Protein 1NRA (pdb70)

Radius of gyration: 10.6 Å; Cα contacts (8 Å, |Δi|>4): 153; chains: 1; bounding box: 28×25×18 Å

Secondary structure (DSSP, 8-state):
-EEE-BB-TT--B---SSSHHHHHHHHHTT-SEEEEETTTTEEEEEEE-SS--B--SS-----

GO terms:
  GO:0005576 extracellular region (C, EXP)

CATH classification: 3.30.30.10

Foldseek 3Di:
DAKAFQADPLQARAADDWFVVQQVVQVVQVFNGWGGPPPPHGIMGGGGDPVRRHNDPDHRDDD

InterPro domains:
  IPR002061 Scorpion long chain toxin/defensin [PF00537] (2-51)
  IPR003614 Knottins-like [SM00505] (1-49)
  IPR018218 Scorpion long chain toxin [PR00285] (11-18)
  IPR018218 Scorpion long chain toxin [PR00285] (19-26)
  IPR018218 Scorpion long chain toxin [PR00285] (30-40)
  IPR018218 Scorpion long chain toxin [PR00285] (42-55)
  IPR036574 Knottin, scorpion toxin-like superfamily [G3DSA:3.30.30.10] (1-63)
  IPR036574 Knottin, scorpion toxin-like superfamily [SSF57095] (1-61)
  IPR044062 LCN-type cysteine-stabilized alpha/beta (CS-alpha/beta) domain [PS51863] (2-61)

Structure (mmCIF, N/CA/C/O backbone):
data_1NRA
#
_entry.id   1NRA
#
_cell.length_a   1.000
_cell.length_b   1.000
_cell.length_c   1.000
_cell.angle_alpha   90.00
_cell.angle_beta   90.00
_cell.angle_gamma   90.00
#
_symmetry.space_group_name_H-M   'P 1'
#
loop_
_atom_site.group_PDB
_atom_site.id
_atom_site.type_symbol
_atom_site.label_atom_id
_atom_site.label_alt_id
_atom_site.label_comp_id
_atom_site.label_asym_id
_atom_site.label_entity_id
_atom_site.label_seq_id
_atom_site.pdbx_PDB_ins_code
_atom_site.Cartn_x
_atom_site.Cartn_y
_atom_site.Cartn_z
_atom_site.occupancy
_atom_site.B_iso_or_equiv
_atom_site.auth_seq_id
_atom_site.auth_comp_id
_atom_site.auth_asym_id
_atom_site.auth_atom_id
_atom_site.pdbx_PDB_model_num
ATOM 1 N N . LYS A 1 1 ? 3.612 13.721 3.125 1.00 0.83 1 LYS A N 1
ATOM 2 C CA . LYS A 1 1 ? 3.669 12.272 2.781 1.00 0.65 1 LYS A CA 1
ATOM 3 C C . LYS A 1 1 ? 3.484 11.440 4.052 1.00 0.56 1 LYS A C 1
ATOM 4 O O . LYS A 1 1 ? 3.458 11.963 5.148 1.00 0.66 1 LYS A O 1
ATOM 25 N N . LYS A 1 2 ? 3.356 10.148 3.915 1.00 0.49 2 LYS A N 1
ATOM 26 C CA . LYS A 1 2 ? 3.174 9.289 5.119 1.00 0.49 2 LYS A CA 1
ATOM 27 C C . LYS A 1 2 ? 3.233 7.814 4.715 1.00 0.42 2 LYS A C 1
ATOM 28 O O . LYS A 1 2 ? 3.064 7.467 3.563 1.00 0.48 2 LYS A O 1
ATOM 47 N N . ASP A 1 3 ? 3.468 6.944 5.658 1.00 0.42 3 ASP A N 1
ATOM 48 C CA . ASP A 1 3 ? 3.534 5.492 5.345 1.00 0.37 3 ASP A CA 1
ATOM 49 C C . ASP A 1 3 ? 2.122 4.910 5.429 1.00 0.41 3 ASP A C 1
ATOM 50 O O . ASP A 1 3 ? 1.211 5.553 5.912 1.00 0.63 3 ASP A O 1
ATOM 59 N N . GLY A 1 4 ? 1.923 3.701 4.981 1.00 0.39 4 GLY A N 1
ATOM 60 C CA . GLY A 1 4 ? 0.554 3.113 5.068 1.00 0.59 4 GLY A CA 1
ATOM 61 C C . GLY A 1 4 ? 0.320 2.114 3.936 1.00 0.44 4 GLY A C 1
ATOM 62 O O . GLY A 1 4 ? 1.231 1.716 3.239 1.00 0.39 4 GLY A O 1
ATOM 66 N N . TYR A 1 5 ? -0.908 1.704 3.759 1.00 0.50 5 TYR A N 1
ATOM 67 C CA . TYR A 1 5 ? -1.232 0.725 2.682 1.00 0.44 5 T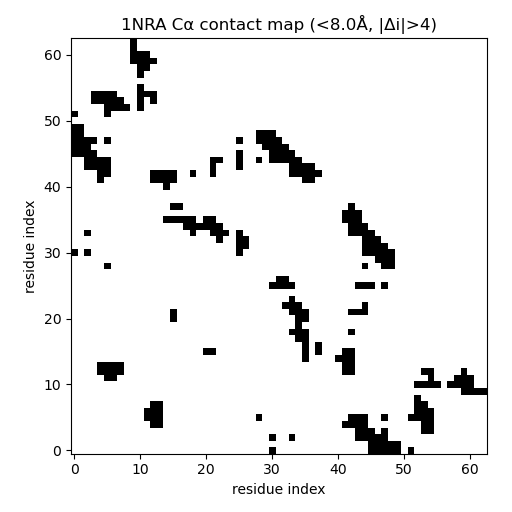YR A CA 1
ATOM 68 C C . TYR A 1 5 ? -1.827 1.464 1.475 1.00 0.42 5 TYR A C 1
ATOM 69 O O . TYR A 1 5 ? -2.966 1.886 1.517 1.00 0.43 5 TYR A O 1
ATOM 87 N N . PRO A 1 6 ? -1.045 1.601 0.433 1.00 0.44 6 PRO A N 1
ATOM 88 C CA . PRO A 1 6 ? -1.492 2.289 -0.791 1.00 0.46 6 PRO A CA 1
ATOM 89 C C . PRO A 1 6 ? -2.670 1.538 -1.421 1.00 0.41 6 PRO A C 1
ATOM 90 O O . PRO A 1 6 ? -2.528 0.429 -1.896 1.00 0.44 6 PRO A O 1
ATOM 101 N N . VAL A 1 7 ? -3.831 2.135 -1.429 1.00 0.42 7 VAL A N 1
ATOM 102 C CA . VAL A 1 7 ? -5.014 1.456 -2.030 1.00 0.41 7 VAL A CA 1
ATOM 103 C C . VAL A 1 7 ? -5.370 2.130 -3.356 1.00 0.47 7 VAL A C 1
ATOM 104 O O . VAL A 1 7 ? -5.260 3.331 -3.502 1.00 0.55 7 VAL A O 1
ATOM 117 N N . ASP A 1 8 ? -5.795 1.366 -4.325 1.00 0.51 8 ASP A N 1
ATOM 118 C CA . ASP A 1 8 ? -6.156 1.968 -5.640 1.00 0.61 8 ASP A CA 1
ATOM 119 C C . ASP A 1 8 ? -7.422 2.812 -5.480 1.00 0.65 8 ASP A C 1
ATOM 120 O O . ASP A 1 8 ? -7.806 3.169 -4.384 1.00 0.61 8 ASP A O 1
ATOM 129 N N . SER A 1 9 ? -8.073 3.139 -6.563 1.00 0.78 9 SER A N 1
ATOM 130 C CA . SER A 1 9 ? -9.311 3.963 -6.467 1.00 0.86 9 SER A CA 1
ATOM 131 C C . SER A 1 9 ? -10.413 3.155 -5.779 1.00 0.82 9 SER A C 1
ATOM 132 O O . SER A 1 9 ? -11.345 3.705 -5.226 1.00 0.96 9 SER A O 1
ATOM 140 N N . GLY A 1 10 ? -10.318 1.854 -5.811 1.00 0.74 10 GLY A N 1
ATOM 141 C CA . GLY A 1 10 ? -11.364 1.014 -5.162 1.00 0.73 10 GLY A CA 1
ATOM 142 C C . GLY A 1 10 ? -11.071 0.879 -3.665 1.00 0.62 10 GLY A C 1
ATOM 143 O O . GLY A 1 10 ? -11.846 0.307 -2.924 1.00 0.65 10 GLY A O 1
ATOM 147 N N . ASN A 1 11 ? -9.957 1.394 -3.215 1.00 0.55 11 ASN A N 1
ATOM 148 C CA . ASN A 1 11 ? -9.617 1.288 -1.767 1.00 0.51 11 ASN A CA 1
ATOM 149 C C . ASN A 1 11 ? -9.084 -0.112 -1.480 1.00 0.48 11 ASN A C 1
ATOM 150 O O . ASN A 1 11 ? -9.404 -0.725 -0.480 1.00 0.57 11 ASN A O 1
ATOM 161 N N . CYS A 1 12 ? -8.269 -0.617 -2.359 1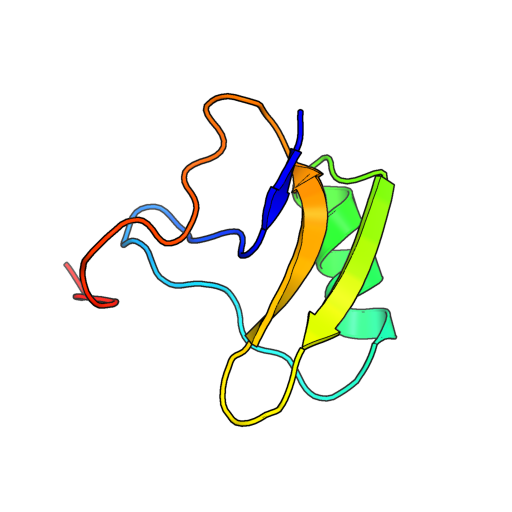.00 0.45 12 CYS A N 1
ATOM 162 C CA . CYS A 1 12 ? -7.698 -1.968 -2.173 1.00 0.51 12 CYS A CA 1
ATOM 163 C C . CYS A 1 12 ? -6.184 -1.852 -1.983 1.00 0.46 12 CYS A C 1
ATOM 164 O O . CYS A 1 12 ? -5.463 -1.486 -2.891 1.00 0.51 12 CYS A O 1
ATOM 171 N N . LYS A 1 13 ? -5.695 -2.156 -0.812 1.00 0.46 13 LYS A N 1
ATOM 172 C CA . LYS A 1 13 ? -4.227 -2.058 -0.571 1.00 0.45 13 LYS A CA 1
ATOM 173 C C . LYS A 1 13 ? -3.505 -3.150 -1.360 1.00 0.43 13 LYS A C 1
ATOM 174 O O . LYS A 1 13 ? -3.716 -4.327 -1.146 1.00 0.53 13 LYS A O 1
ATOM 193 N N . TYR A 1 14 ? -2.650 -2.771 -2.270 1.00 0.42 14 TYR A N 1
ATOM 194 C CA . TYR A 1 14 ? -1.914 -3.790 -3.068 1.00 0.45 14 TYR A CA 1
ATOM 195 C C . TYR A 1 14 ? -1.300 -4.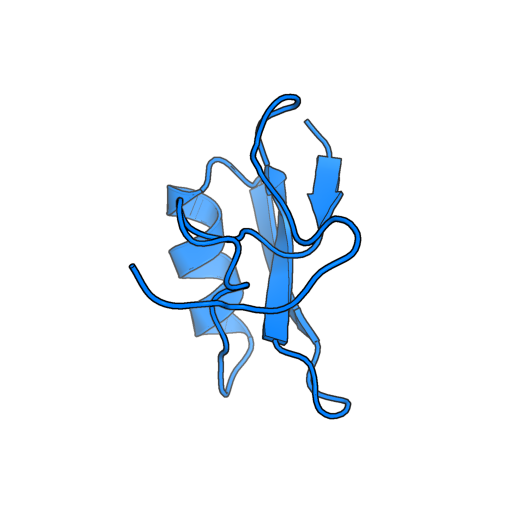825 -2.124 1.00 0.42 14 TYR A C 1
ATOM 196 O O . TYR A 1 14 ? -0.763 -4.491 -1.087 1.00 0.54 14 TYR A O 1
ATOM 214 N N . GLU A 1 15 ? -1.378 -6.078 -2.474 1.00 0.47 15 GLU A N 1
ATOM 215 C CA . GLU A 1 15 ? -0.801 -7.137 -1.597 1.00 0.48 15 GLU A CA 1
ATOM 216 C C . GLU A 1 15 ? 0.635 -7.432 -2.027 1.00 0.52 15 GLU A C 1
ATOM 217 O O . GLU A 1 15 ? 1.204 -6.730 -2.839 1.00 0.79 15 GLU A O 1
ATOM 229 N N . CYS A 1 16 ? 1.231 -8.464 -1.490 1.00 0.47 16 CYS A N 1
ATOM 230 C CA . CYS A 1 16 ? 2.634 -8.784 -1.881 1.00 0.60 16 CYS A CA 1
ATOM 231 C C . CYS A 1 16 ? 3.055 -10.146 -1.330 1.00 0.65 16 CYS A C 1
ATOM 232 O O . CYS A 1 16 ? 2.331 -10.791 -0.598 1.00 0.88 16 CYS A O 1
ATOM 239 N N . LEU A 1 17 ? 4.240 -10.573 -1.676 1.00 0.68 17 LEU A N 1
ATOM 240 C CA . LEU A 1 17 ? 4.750 -11.881 -1.181 1.00 0.88 17 LEU A CA 1
ATOM 241 C C . LEU A 1 17 ? 6.143 -11.675 -0.577 1.00 0.74 17 LEU A C 1
ATOM 242 O O . LEU A 1 17 ? 6.513 -12.316 0.386 1.00 0.92 17 LEU A O 1
ATOM 258 N N . LYS A 1 18 ? 6.916 -10.777 -1.133 1.00 0.63 18 LYS A N 1
ATOM 259 C CA . LYS A 1 18 ? 8.280 -10.522 -0.590 1.00 0.58 18 LYS A CA 1
ATOM 260 C C . LYS A 1 18 ? 8.386 -9.054 -0.166 1.00 0.54 18 LYS A C 1
ATOM 261 O O . LYS A 1 18 ? 7.396 -8.357 -0.066 1.00 0.63 18 LYS A O 1
ATOM 280 N N . ASP A 1 19 ? 9.574 -8.579 0.092 1.00 0.51 19 ASP A N 1
ATOM 281 C CA . ASP A 1 19 ? 9.729 -7.158 0.517 1.00 0.49 19 ASP A CA 1
ATOM 282 C C . ASP A 1 19 ? 10.128 -6.289 -0.680 1.00 0.47 19 ASP A C 1
ATOM 283 O O . ASP A 1 19 ? 9.856 -5.106 -0.715 1.00 0.48 19 ASP A O 1
ATOM 292 N N . ASP A 1 20 ? 10.777 -6.860 -1.658 1.00 0.50 20 ASP A N 1
ATOM 293 C CA . ASP A 1 20 ? 11.198 -6.070 -2.838 1.00 0.52 20 ASP A CA 1
ATOM 294 C C . ASP A 1 20 ? 9.975 -5.698 -3.678 1.00 0.47 20 ASP A C 1
ATOM 295 O O . ASP A 1 20 ? 9.966 -4.695 -4.362 1.00 0.52 20 ASP A O 1
ATOM 304 N N . TYR A 1 21 ? 8.941 -6.490 -3.630 1.00 0.49 21 TYR A N 1
ATOM 305 C CA . TYR A 1 21 ? 7.727 -6.159 -4.424 1.00 0.47 21 TYR A CA 1
ATOM 306 C C . TYR A 1 21 ? 7.071 -4.918 -3.821 1.00 0.40 21 TYR A C 1
ATOM 307 O O . TYR A 1 21 ? 6.470 -4.118 -4.512 1.00 0.47 21 TYR A O 1
ATOM 325 N N . CYS A 1 22 ? 7.191 -4.751 -2.532 1.00 0.37 22 CYS A N 1
ATOM 326 C CA . CYS A 1 22 ? 6.587 -3.563 -1.871 1.00 0.35 22 CYS A CA 1
ATOM 327 C C . CYS A 1 22 ? 7.466 -2.345 -2.117 1.00 0.34 22 CYS A C 1
ATOM 328 O O . CYS A 1 22 ? 6.991 -1.294 -2.463 1.00 0.36 22 CYS A O 1
ATOM 335 N N . ASN A 1 23 ? 8.743 -2.487 -1.932 1.00 0.40 23 ASN A N 1
ATOM 336 C CA . ASN A 1 23 ? 9.673 -1.346 -2.147 1.00 0.42 23 ASN A CA 1
ATOM 337 C C . ASN A 1 23 ? 9.503 -0.821 -3.563 1.00 0.40 23 ASN A C 1
ATOM 338 O O . ASN A 1 23 ? 9.401 0.363 -3.791 1.00 0.42 23 ASN A O 1
ATOM 349 N N . ASP A 1 24 ? 9.480 -1.703 -4.510 1.00 0.45 24 ASP A N 1
ATOM 350 C CA . ASP A 1 24 ? 9.316 -1.276 -5.931 1.00 0.48 24 ASP A CA 1
ATOM 351 C C . ASP A 1 24 ? 7.947 -0.612 -6.106 1.00 0.43 24 ASP A C 1
ATOM 352 O O . ASP A 1 24 ? 7.842 0.584 -6.293 1.00 0.44 24 ASP A O 1
ATOM 361 N N . LEU A 1 25 ? 6.899 -1.384 -6.044 1.00 0.41 25 LEU A N 1
ATOM 362 C CA . LEU A 1 25 ? 5.533 -0.812 -6.198 1.00 0.42 25 LEU A CA 1
ATOM 363 C C . LEU A 1 25 ? 5.415 0.447 -5.329 1.00 0.39 25 LEU A C 1
ATOM 364 O O . LEU A 1 25 ? 4.631 1.339 -5.596 1.00 0.47 25 LEU A O 1
ATOM 380 N N . CYS A 1 26 ? 6.197 0.519 -4.291 1.00 0.37 26 CYS A N 1
ATOM 381 C CA . CYS A 1 26 ? 6.156 1.686 -3.390 1.00 0.39 26 CYS A CA 1
ATOM 382 C C . CYS A 1 26 ? 6.792 2.890 -4.086 1.00 0.40 26 CYS A C 1
ATOM 383 O O . CYS A 1 26 ? 6.256 3.979 -4.079 1.00 0.44 26 CYS A O 1
ATOM 390 N N . LEU A 1 27 ? 7.928 2.697 -4.697 1.00 0.43 27 LEU A N 1
ATOM 391 C CA . LEU A 1 27 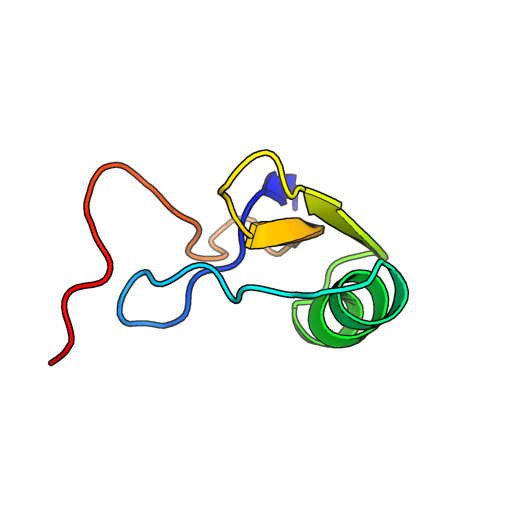? 8.597 3.815 -5.402 1.00 0.49 27 LEU A CA 1
ATOM 392 C C . LEU A 1 27 ? 7.618 4.417 -6.405 1.00 0.51 27 LEU A C 1
ATOM 393 O O . LEU A 1 27 ? 7.551 5.617 -6.584 1.00 0.56 27 LEU A O 1
ATOM 409 N N . G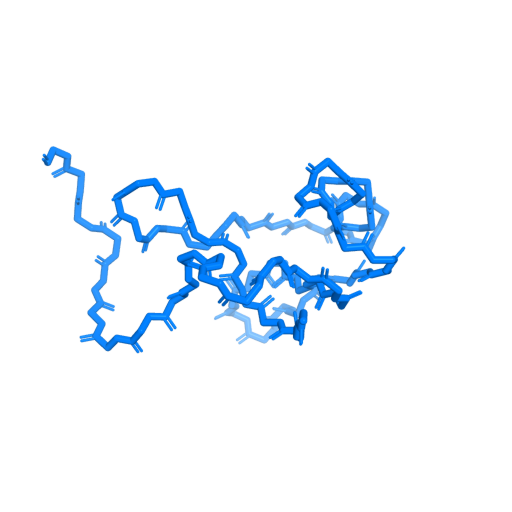LU A 1 28 ? 6.849 3.588 -7.056 1.00 0.53 28 GLU A N 1
ATOM 410 C CA . GLU A 1 28 ? 5.866 4.104 -8.038 1.00 0.62 28 GLU A CA 1
ATOM 411 C C . GLU A 1 28 ? 4.798 4.899 -7.297 1.00 0.64 28 GLU A C 1
ATOM 412 O O . GLU A 1 28 ? 4.264 5.870 -7.794 1.00 0.77 28 GLU A O 1
ATOM 424 N N . ARG A 1 29 ? 4.487 4.484 -6.106 1.00 0.58 29 ARG A N 1
ATOM 425 C CA . ARG A 1 29 ? 3.457 5.191 -5.305 1.00 0.66 29 ARG A CA 1
ATOM 426 C C . ARG A 1 29 ? 4.029 6.503 -4.749 1.0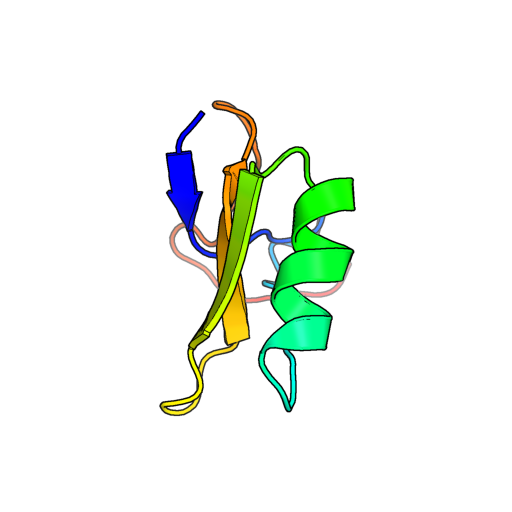0 0.69 29 ARG A C 1
ATOM 427 O O . ARG A 1 29 ? 3.360 7.214 -4.029 1.00 0.98 29 ARG A O 1
ATOM 448 N N . LYS A 1 30 ? 5.259 6.818 -5.078 1.00 0.54 30 LYS A N 1
ATOM 449 C CA . LYS A 1 30 ? 5.896 8.082 -4.579 1.00 0.59 30 LYS A CA 1
ATOM 450 C C . LYS A 1 30 ? 6.466 7.864 -3.180 1.00 0.59 30 LYS A C 1
ATOM 451 O O . LYS A 1 30 ? 6.849 8.798 -2.505 1.00 1.02 30 LYS A O 1
ATOM 470 N N . ALA A 1 31 ? 6.526 6.648 -2.728 1.00 0.50 31 ALA A N 1
ATOM 471 C CA . ALA A 1 31 ? 7.068 6.403 -1.367 1.00 0.45 31 ALA A CA 1
ATOM 472 C C . ALA A 1 31 ? 8.573 6.168 -1.430 1.00 0.47 31 ALA A C 1
ATOM 473 O O . ALA A 1 31 ? 9.094 5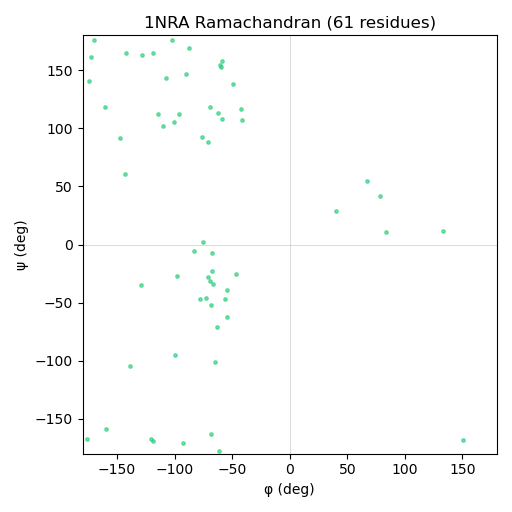.606 -2.373 1.00 0.53 31 ALA A O 1
ATOM 480 N N . ASP A 1 32 ? 9.269 6.591 -0.417 1.00 0.49 32 ASP A N 1
ATOM 481 C CA . ASP A 1 32 ? 10.732 6.404 -0.371 1.00 0.57 32 ASP A CA 1
ATOM 482 C C . ASP A 1 32 ? 11.042 4.918 -0.223 1.00 0.56 32 ASP A C 1
ATOM 483 O O . ASP A 1 32 ? 11.812 4.352 -0.972 1.00 0.65 32 ASP A O 1
ATOM 492 N N . LYS A 1 33 ? 10.446 4.285 0.750 1.00 0.49 33 LYS A N 1
ATOM 493 C CA . LYS A 1 33 ? 10.707 2.830 0.958 1.00 0.54 33 LYS A CA 1
ATOM 494 C C . LYS A 1 33 ? 9.415 2.132 1.385 1.00 0.40 33 LYS A C 1
ATOM 495 O O . LYS A 1 33 ? 8.454 2.768 1.767 1.00 0.47 33 LYS A O 1
ATOM 514 N N . GLY A 1 34 ? 9.380 0.827 1.324 1.00 0.34 34 GLY A N 1
ATOM 515 C CA . GLY A 1 34 ? 8.142 0.103 1.728 1.00 0.38 34 GLY A CA 1
ATOM 516 C C . GLY A 1 34 ? 8.381 -1.406 1.714 1.00 0.38 34 GLY A C 1
ATOM 517 O O . GLY A 1 34 ? 9.036 -1.936 0.839 1.00 0.48 34 GLY A O 1
ATOM 521 N N . TYR A 1 35 ? 7.839 -2.103 2.677 1.00 0.36 35 TYR A N 1
ATOM 522 C CA . TYR A 1 35 ? 8.018 -3.580 2.719 1.00 0.38 35 TYR A CA 1
ATOM 523 C C . TYR A 1 35 ? 6.659 -4.255 2.613 1.00 0.35 35 TYR A C 1
ATOM 524 O O . TYR A 1 35 ? 5.661 -3.634 2.315 1.00 0.46 35 TYR A O 1
ATOM 542 N N . CYS A 1 36 ? 6.623 -5.529 2.855 1.00 0.34 36 CYS A N 1
ATOM 543 C CA . CYS A 1 36 ? 5.340 -6.272 2.769 1.00 0.38 36 CYS A CA 1
ATOM 544 C C . CYS A 1 36 ? 4.887 -6.706 4.161 1.00 0.44 36 CYS A C 1
ATOM 545 O O . CYS A 1 36 ? 5.374 -7.674 4.711 1.00 0.56 36 CYS A O 1
ATOM 552 N N . TYR A 1 37 ? 3.945 -6.006 4.729 1.00 0.47 37 TYR A N 1
ATOM 553 C CA . TYR A 1 37 ? 3.448 -6.388 6.077 1.00 0.58 37 TYR A CA 1
ATOM 554 C C . TYR A 1 37 ? 2.532 -7.602 5.928 1.00 0.62 37 TYR A C 1
ATOM 555 O O . TYR A 1 37 ? 1.349 -7.473 5.676 1.00 0.68 37 TYR A O 1
ATOM 573 N N . TRP A 1 38 ? 3.073 -8.783 6.061 1.00 0.78 38 TRP A N 1
ATOM 574 C CA . TRP A 1 38 ? 2.235 -10.004 5.909 1.00 0.90 38 TRP A CA 1
ATOM 575 C C . TRP A 1 38 ? 1.188 -10.057 7.024 1.00 0.92 38 TRP A C 1
ATOM 576 O O . TRP A 1 38 ? 0.177 -9.388 6.953 1.00 1.13 38 TRP A O 1
ATOM 597 N N . GLY A 1 39 ? 1.411 -10.845 8.050 1.00 1.14 39 GLY A N 1
ATOM 598 C CA . GLY A 1 39 ? 0.410 -10.935 9.153 1.00 1.30 39 GLY A CA 1
ATOM 599 C C . GLY A 1 39 ? -0.996 -10.942 8.551 1.00 1.36 39 GLY A C 1
ATOM 600 O O . GLY A 1 39 ? -1.945 -10.483 9.154 1.00 1.75 39 GLY A O 1
ATOM 604 N N . LYS A 1 40 ? -1.130 -11.446 7.352 1.00 1.63 40 LYS A N 1
ATOM 605 C CA . LYS A 1 40 ? -2.465 -11.464 6.698 1.00 1.99 40 LYS A CA 1
ATOM 606 C C . LYS A 1 40 ? -2.885 -10.022 6.405 1.00 1.67 40 LYS A C 1
ATOM 607 O O . LYS A 1 40 ? -3.938 -9.577 6.816 1.00 2.43 40 LYS A O 1
ATOM 626 N N . VAL A 1 41 ? -2.061 -9.280 5.710 1.00 1.18 41 VAL A N 1
ATOM 627 C CA . VAL A 1 41 ? -2.415 -7.864 5.413 1.00 1.70 41 VAL A CA 1
ATOM 628 C C . VAL A 1 41 ? -2.035 -7.507 3.965 1.00 1.05 41 VAL A C 1
ATOM 629 O O . VAL A 1 41 ? -2.715 -7.890 3.035 1.00 0.82 41 VAL A O 1
ATOM 642 N N . SER A 1 42 ? -0.968 -6.768 3.759 1.00 0.87 42 SER A N 1
ATOM 643 C CA . SER A 1 42 ? -0.585 -6.390 2.363 1.00 0.47 42 SER A CA 1
ATOM 644 C C . SER A 1 42 ? 0.741 -5.618 2.374 1.00 0.41 42 SER A C 1
ATOM 645 O O . SER A 1 42 ? 1.450 -5.586 3.361 1.00 0.47 42 SER A O 1
ATOM 653 N N . CYS A 1 43 ? 1.079 -5.000 1.272 1.00 0.41 43 CYS A N 1
ATOM 654 C CA . CYS A 1 43 ? 2.357 -4.228 1.189 1.00 0.37 43 CYS A CA 1
ATOM 655 C C . CYS A 1 43 ? 2.357 -3.086 2.208 1.00 0.39 43 CYS A C 1
ATOM 656 O O . CYS A 1 43 ? 1.426 -2.907 2.967 1.00 0.71 43 CYS A O 1
ATOM 663 N N . TYR A 1 44 ? 3.399 -2.298 2.199 1.00 0.35 44 TYR A N 1
ATOM 664 C CA . TYR A 1 44 ? 3.486 -1.135 3.131 1.00 0.33 44 TYR A CA 1
ATOM 665 C C . TYR A 1 44 ? 4.511 -0.141 2.589 1.00 0.30 44 TYR A C 1
ATOM 666 O O . TYR A 1 44 ? 5.675 -0.457 2.442 1.00 0.38 44 TYR A O 1
ATOM 684 N N . CYS A 1 45 ? 4.093 1.056 2.285 1.00 0.28 45 CYS A N 1
ATOM 685 C CA . CYS A 1 45 ? 5.057 2.056 1.750 1.00 0.27 45 CYS A CA 1
ATOM 686 C C . CYS A 1 45 ? 5.451 3.044 2.844 1.00 0.28 45 CYS A C 1
ATOM 687 O O . CYS A 1 45 ? 4.942 3.022 3.949 1.00 0.31 45 CYS A O 1
ATOM 694 N N . TYR A 1 46 ? 6.351 3.921 2.512 1.00 0.30 46 TYR A N 1
ATOM 695 C CA . TYR A 1 46 ? 6.823 4.954 3.472 1.00 0.35 46 TYR A CA 1
ATOM 696 C C . TYR A 1 46 ? 7.155 6.210 2.668 1.00 0.37 46 TYR A C 1
ATOM 697 O O . TYR A 1 46 ? 8.258 6.361 2.176 1.00 0.43 46 TYR A O 1
ATOM 715 N N . GLY A 1 47 ? 6.211 7.101 2.515 1.00 0.39 47 GLY A N 1
ATOM 716 C CA . GLY A 1 47 ? 6.471 8.341 1.722 1.00 0.44 47 GLY A CA 1
ATOM 717 C C . GLY A 1 47 ? 5.317 8.592 0.742 1.00 0.41 47 GLY A C 1
ATOM 718 O O . GLY A 1 47 ? 5.412 9.426 -0.136 1.00 0.53 47 GLY A O 1
ATOM 722 N N . LEU A 1 48 ? 4.226 7.885 0.884 1.00 0.39 48 LEU A N 1
ATOM 723 C CA . LEU A 1 48 ? 3.075 8.097 -0.038 1.00 0.42 48 LEU A CA 1
ATOM 724 C C . LEU A 1 48 ? 2.614 9.555 0.057 1.00 0.47 48 LEU A C 1
ATOM 725 O O . LEU A 1 48 ? 2.876 10.219 1.039 1.00 0.49 48 LEU A O 1
ATOM 741 N N . PRO A 1 49 ? 1.939 10.008 -0.968 1.00 0.56 49 PRO A N 1
ATOM 742 C CA . PRO A 1 49 ? 1.429 11.390 -1.020 1.00 0.65 49 PRO A CA 1
ATOM 743 C C . PRO A 1 49 ? 0.466 11.643 0.143 1.00 0.64 49 PRO A C 1
ATOM 744 O O . PRO A 1 49 ? -0.173 10.737 0.640 1.00 0.60 49 PRO A O 1
ATOM 755 N N . ASP A 1 50 ? 0.356 12.868 0.580 1.00 0.74 50 ASP A N 1
ATOM 756 C CA . ASP A 1 50 ? -0.562 13.179 1.700 1.00 0.81 50 ASP A CA 1
ATOM 757 C C . ASP A 1 50 ? -1.958 12.669 1.366 1.00 0.83 50 ASP A C 1
ATOM 758 O O . ASP A 1 50 ? -2.506 11.819 2.038 1.00 0.86 50 ASP A O 1
ATOM 767 N N . ASN A 1 51 ? -2.529 13.191 0.328 1.00 0.88 51 ASN A N 1
ATOM 768 C CA . ASN A 1 51 ? -3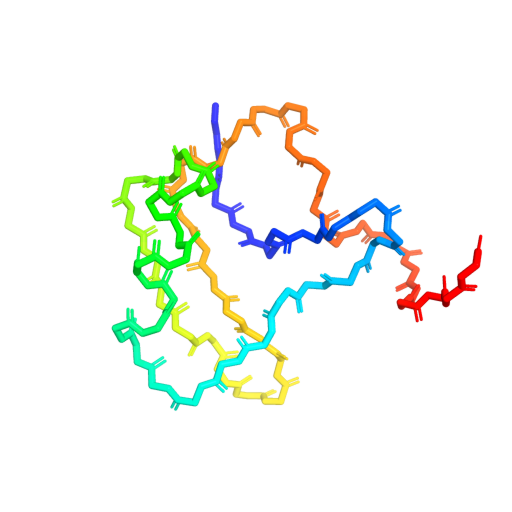.880 12.772 -0.086 1.00 0.97 51 ASN A CA 1
ATOM 769 C C . ASN A 1 51 ? -3.850 11.323 -0.580 1.00 0.84 51 ASN A C 1
ATOM 770 O O . ASN A 1 51 ? -4.875 10.730 -0.853 1.00 0.90 51 ASN A O 1
ATOM 781 N N . SER A 1 52 ? -2.683 10.752 -0.697 1.00 0.72 52 SER A N 1
ATOM 782 C CA . SER A 1 52 ? -2.577 9.342 -1.171 1.00 0.63 52 SER A CA 1
ATOM 783 C C . SER A 1 52 ? -3.681 8.497 -0.521 1.00 0.55 52 SER A C 1
ATOM 784 O O . SER A 1 52 ? -3.612 8.199 0.655 1.00 0.55 52 SER A O 1
ATOM 792 N N . PRO A 1 53 ? -4.668 8.135 -1.304 1.00 0.60 53 PRO A N 1
ATOM 793 C CA . PRO A 1 53 ? -5.795 7.322 -0.812 1.00 0.65 53 PRO A CA 1
ATOM 794 C C . PRO A 1 53 ? -5.288 5.986 -0.262 1.00 0.57 53 PRO A C 1
ATOM 795 O O . PRO A 1 53 ? -4.878 5.114 -1.002 1.00 0.59 53 PRO A O 1
ATOM 806 N N . THR A 1 54 ? -5.315 5.820 1.032 1.00 0.57 54 THR A N 1
ATOM 807 C CA . THR A 1 54 ? -4.839 4.542 1.633 1.00 0.53 54 THR A CA 1
ATOM 808 C C . THR A 1 54 ? -5.993 3.874 2.383 1.00 0.56 54 THR A C 1
ATOM 809 O O . THR A 1 54 ? -7.005 4.489 2.654 1.00 0.65 54 THR A O 1
ATOM 820 N N . LYS A 1 55 ? -5.850 2.620 2.717 1.00 0.53 55 LYS A N 1
ATOM 821 C CA . LYS A 1 55 ? -6.938 1.912 3.447 1.00 0.59 55 LYS A CA 1
ATOM 822 C C . LYS A 1 55 ? -7.505 2.825 4.537 1.00 0.75 55 LYS A C 1
ATOM 823 O O . LYS A 1 55 ? -6.817 3.201 5.465 1.00 0.96 55 LYS A O 1
ATOM 842 N N . THR A 1 56 ? -8.754 3.186 4.430 1.00 0.85 56 THR A N 1
ATOM 843 C CA . THR A 1 56 ? -9.364 4.075 5.459 1.00 1.06 56 THR A CA 1
ATOM 844 C C . THR A 1 56 ? -10.180 3.236 6.443 1.00 1.19 56 THR A C 1
ATOM 845 O O . THR A 1 56 ? -9.657 2.698 7.398 1.00 1.49 56 THR A O 1
ATOM 856 N N . SER A 1 57 ? -11.454 3.120 6.215 1.00 1.40 57 SER A N 1
ATOM 857 C CA . SER A 1 57 ? -12.306 2.321 7.125 1.00 1.70 57 SER A CA 1
ATOM 858 C C . SER A 1 57 ? -13.367 1.577 6.311 1.00 1.73 57 SER A C 1
ATOM 859 O O . SER A 1 57 ? -14.552 1.775 6.488 1.00 2.17 57 SER A O 1
ATOM 867 N N . GLY A 1 58 ? -12.948 0.722 5.418 1.00 1.57 58 GLY A N 1
ATOM 868 C CA . GLY A 1 58 ? -13.930 -0.035 4.591 1.00 2.00 58 GLY A CA 1
ATOM 869 C C . GLY A 1 58 ? -13.257 -1.282 4.013 1.00 1.49 58 GLY A C 1
ATOM 870 O O . GLY A 1 58 ? -12.257 -1.751 4.520 1.00 1.56 58 GLY A O 1
ATOM 874 N N . LYS A 1 59 ? -13.798 -1.824 2.956 1.00 1.52 59 LYS A N 1
ATOM 875 C CA . LYS A 1 59 ? -13.188 -3.040 2.349 1.00 1.52 59 LYS A CA 1
ATOM 876 C C . LYS A 1 59 ? -12.968 -2.810 0.853 1.00 1.36 59 LYS A C 1
ATOM 877 O O . LYS A 1 59 ? -13.529 -1.907 0.265 1.00 2.00 59 LYS A O 1
ATOM 896 N N . CYS A 1 60 ? -12.155 -3.620 0.231 1.00 1.18 60 CYS A N 1
ATOM 897 C CA . CYS A 1 60 ? -11.899 -3.448 -1.227 1.00 1.05 60 CYS A CA 1
ATOM 898 C C . CYS A 1 60 ? -13.150 -3.846 -2.014 1.00 1.05 60 CYS A C 1
ATOM 899 O O . CYS A 1 60 ? -13.306 -4.981 -2.419 1.00 1.26 60 CYS A O 1
ATOM 906 N N . ASN A 1 61 ? -14.043 -2.920 -2.234 1.00 1.13 61 ASN A N 1
ATOM 907 C CA . ASN A 1 61 ? -15.283 -3.244 -2.995 1.00 1.34 61 ASN A CA 1
ATOM 908 C C . ASN A 1 61 ? -15.089 -2.869 -4.471 1.00 1.67 61 ASN A C 1
ATOM 909 O O . ASN A 1 61 ? -14.980 -1.704 -4.798 1.00 2.14 61 ASN A O 1
ATOM 920 N N . PRO A 1 62 ? -15.050 -3.866 -5.324 1.00 1.94 62 PRO A N 1
ATOM 921 C CA . PRO A 1 62 ? -14.869 -3.648 -6.772 1.00 2.55 62 PRO A CA 1
ATOM 922 C C . PRO A 1 62 ? -16.011 -2.792 -7.328 1.00 2.79 62 PRO A C 1
ATOM 923 O O . PRO A 1 62 ? -17.100 -2.767 -6.790 1.00 3.03 62 PRO A O 1
ATOM 934 N N . ALA A 1 63 ? -15.769 -2.090 -8.402 1.00 3.25 63 ALA A N 1
ATOM 935 C CA . ALA A 1 63 ? -16.838 -1.237 -8.993 1.00 3.80 63 ALA A CA 1
ATOM 936 C C . ALA A 1 63 ? -17.146 -0.075 -8.046 1.00 4.20 63 ALA A C 1
ATOM 937 O O . ALA A 1 63 ? -17.280 1.038 -8.530 1.00 4.57 63 ALA A O 1
#

Nearest PDB structures (foldseek):
  1nra-assembly1_A  TM=1.016E+00  e=2.268E-13  Centruroides sculpturatus
  1nrb-assembly1_A  TM=9.823E-01  e=4.725E-11  Centruroides sculpturatus
  6thi-assembly1_A  TM=8.679E-01  e=2.189E-06  Mesobuthus eupeus
  1djt-assembly1_B  TM=8.813E-01  e=6.205E-06  Olivierus martensii
  1sn4-assembly1_A  TM=9.188E-01  e=2.003E-05  Olivierus martensii

B-factor: mean 1.28, std 1.01, range [0.27, 5.84]

Sequence (63 aa):
KKDGYPVDSGNCKYECLKDDYCNDLCLERKADKGYCYWGKVSCYCYGLPDNSPTKTSGKCNPA

Solvent-accessible surface area: 4398 Å² total; per-residue (Å²): 163,64,66,10,43,2,6,54,126,29,38,25,57,54,120,11,136,148,78,95,100,0,58,90,25,0,106,151,71,119,3,114,125,6,68,15,105,149,64,195,43,4,0,45,0,65,6,0,39,113,132,11,90,26,57,114,105,42,177,64,109,105,163

Organism: Centruroides sculpturatus (NCBI:txid218467)